Protein AF-A0A1B6K215-F1 (afdb_monomer_lite)

Organism: NCBI:txid320908

Radius of gyration: 29.06 Å; chains: 1; bounding box: 47×59×69 Å

Secondary structure (DSSP, 8-state):
-TTT-HHHHHHHHHHHHHHHHH-HHHHHHHHHHHHHHH--TT----S--HHHHHHHHHHTTTTS--TT---------------------------------PPP--------S------------------TT-GGGT-TT-----TTTSHHHHHHHHTTPPPPP-S---SSHHHHHHHHTT-

Structure (mmCIF, N/CA/C/O backbone):
data_AF-A0A1B6K215-F1
#
_entry.id   AF-A0A1B6K215-F1
#
loop_
_atom_site.group_PDB
_atom_site.id
_atom_site.type_symbol
_atom_site.label_atom_id
_atom_site.label_alt_id
_atom_site.label_comp_id
_atom_site.label_asym_id
_atom_site.label_entity_id
_atom_site.label_seq_id
_atom_site.pdbx_PDB_ins_code
_atom_site.Cartn_x
_atom_site.Cartn_y
_atom_site.Cartn_z
_atom_site.occupancy
_atom_site.B_iso_or_equiv
_atom_site.auth_seq_id
_atom_site.auth_comp_id
_atom_site.auth_asym_id
_atom_site.auth_atom_id
_atom_site.pdbx_PDB_model_num
ATOM 1 N N . MET A 1 1 ? -7.971 10.525 -7.610 1.00 85.38 1 MET A N 1
ATOM 2 C CA . MET A 1 1 ? -9.306 11.147 -7.449 1.00 85.38 1 MET A CA 1
ATOM 3 C C . MET A 1 1 ? -9.360 12.073 -6.248 1.00 85.38 1 MET A C 1
ATOM 5 O O . MET A 1 1 ? -9.324 13.271 -6.474 1.00 85.38 1 MET A O 1
ATOM 9 N N . TYR A 1 2 ? -9.354 11.548 -5.014 1.00 89.81 2 TYR A N 1
ATOM 10 C CA . TYR A 1 2 ? -9.436 12.382 -3.809 1.00 89.81 2 TYR A CA 1
ATOM 11 C C . TYR A 1 2 ? -8.376 13.487 -3.786 1.00 89.81 2 TYR A C 1
ATOM 13 O O . TYR A 1 2 ? -8.736 14.610 -3.523 1.00 89.81 2 TYR A O 1
ATOM 21 N N . ILE A 1 3 ? -7.110 13.227 -4.129 1.00 87.56 3 ILE A N 1
ATOM 22 C CA . ILE A 1 3 ? -6.032 14.239 -4.068 1.00 87.56 3 ILE A CA 1
ATOM 23 C C . ILE A 1 3 ? -6.108 15.280 -5.204 1.00 87.56 3 ILE A C 1
ATOM 25 O O . ILE A 1 3 ? -5.864 16.458 -4.963 1.00 87.56 3 ILE A O 1
ATOM 29 N N . GLN A 1 4 ? -6.467 14.854 -6.418 1.00 86.31 4 GLN A N 1
ATOM 30 C CA . GLN A 1 4 ? -6.349 15.668 -7.638 1.00 86.31 4 GLN A CA 1
ATOM 31 C C . GLN A 1 4 ? -7.597 16.512 -7.948 1.00 86.31 4 GLN A C 1
ATOM 33 O O . GLN A 1 4 ? -7.477 17.573 -8.549 1.00 86.31 4 GLN A O 1
ATOM 38 N N . MET A 1 5 ? -8.793 16.041 -7.575 1.00 88.88 5 MET A N 1
ATOM 39 C CA . MET A 1 5 ? -10.074 16.650 -7.964 1.00 88.88 5 MET A CA 1
ATOM 40 C C . MET A 1 5 ? -10.816 17.154 -6.724 1.00 88.88 5 MET A C 1
ATOM 42 O O . MET A 1 5 ? -11.237 16.345 -5.899 1.00 88.88 5 MET A O 1
ATOM 46 N N . HIS A 1 6 ? -10.964 18.476 -6.584 1.00 87.69 6 HIS A N 1
ATOM 47 C CA . HIS A 1 6 ? -11.513 19.094 -5.372 1.00 87.69 6 HIS A CA 1
ATOM 48 C C . HIS A 1 6 ? -13.004 18.792 -5.165 1.00 87.69 6 HIS A C 1
ATOM 50 O O . HIS A 1 6 ? -13.365 18.300 -4.100 1.00 87.69 6 HIS A O 1
ATOM 56 N N . ASP A 1 7 ? -13.834 18.971 -6.194 1.00 90.75 7 ASP A N 1
ATOM 57 C CA . ASP A 1 7 ? -15.291 18.765 -6.110 1.00 90.75 7 ASP A CA 1
ATOM 58 C C . ASP A 1 7 ? -15.634 17.326 -5.704 1.00 90.75 7 ASP A C 1
ATOM 60 O O . ASP A 1 7 ? -16.486 17.055 -4.861 1.00 90.75 7 ASP A O 1
ATOM 64 N N . VAL A 1 8 ? -14.886 16.372 -6.259 1.00 92.19 8 VAL A N 1
ATOM 65 C CA . VAL A 1 8 ? -15.037 14.953 -5.938 1.00 92.19 8 VAL A CA 1
ATOM 66 C C . VAL A 1 8 ? -14.519 14.638 -4.532 1.00 92.19 8 VAL A C 1
ATOM 68 O O . VAL A 1 8 ? -15.044 13.755 -3.851 1.00 92.19 8 VAL A O 1
ATOM 71 N N . ALA A 1 9 ? -13.492 15.354 -4.069 1.00 91.88 9 ALA A N 1
ATOM 72 C CA . ALA A 1 9 ? -12.969 15.182 -2.725 1.00 91.88 9 ALA A CA 1
ATOM 73 C C . ALA A 1 9 ? -14.000 15.569 -1.662 1.00 91.88 9 ALA A C 1
ATOM 75 O O . ALA A 1 9 ? -14.106 14.844 -0.677 1.00 91.88 9 ALA A O 1
ATOM 76 N N . GLU A 1 10 ? -14.778 16.637 -1.862 1.00 93.56 10 GLU A N 1
ATOM 77 C CA . GLU A 1 10 ? -15.813 17.057 -0.905 1.00 93.56 10 GLU A CA 1
ATOM 78 C C . GLU A 1 10 ? -16.889 15.985 -0.705 1.00 93.56 10 GLU A C 1
ATOM 80 O O . GLU A 1 10 ? -17.288 15.713 0.426 1.00 93.56 10 GLU A O 1
ATOM 85 N N . VAL A 1 11 ? -17.288 15.302 -1.780 1.00 96.12 11 VAL A N 1
ATOM 86 C CA . VAL A 1 11 ? -18.297 14.232 -1.722 1.00 96.12 11 VAL A CA 1
ATOM 87 C C . VAL A 1 11 ? -17.752 12.964 -1.052 1.00 96.12 11 VAL A C 1
ATOM 89 O O . VAL A 1 11 ? -18.467 12.273 -0.329 1.00 96.12 11 VAL A O 1
ATOM 92 N N . ILE A 1 12 ? -16.473 12.645 -1.262 1.00 95.19 12 ILE A N 1
ATOM 93 C CA . ILE A 1 12 ? -15.844 11.415 -0.748 1.00 95.19 12 ILE A CA 1
ATOM 94 C C . ILE A 1 12 ? -15.320 11.584 0.684 1.00 95.19 12 ILE A C 1
ATOM 96 O O . ILE A 1 12 ? -15.234 10.607 1.435 1.00 95.19 12 ILE A O 1
ATOM 100 N N . HIS A 1 13 ? -14.969 12.809 1.082 1.00 95.38 13 HIS A N 1
ATOM 101 C CA . HIS A 1 13 ? -14.365 13.111 2.378 1.00 95.38 13 HIS A CA 1
ATOM 102 C C . HIS A 1 13 ? -15.154 12.542 3.575 1.00 95.38 13 HIS A C 1
ATOM 104 O O . HIS A 1 13 ? -14.526 11.880 4.409 1.00 95.38 13 HIS A O 1
ATOM 110 N N . PRO A 1 14 ? -16.496 12.685 3.663 1.00 95.19 14 PRO A N 1
ATOM 111 C CA . PRO A 1 14 ? -17.272 12.146 4.781 1.00 95.19 14 PRO A CA 1
ATOM 112 C C . PRO A 1 14 ? -17.156 10.624 4.917 1.00 95.19 14 PRO A C 1
ATOM 114 O O . PRO A 1 14 ? -17.026 10.111 6.029 1.00 95.19 14 PRO A O 1
ATOM 117 N N . TYR A 1 15 ? -17.146 9.900 3.793 1.00 96.12 15 TYR A N 1
ATOM 118 C CA . TYR A 1 15 ? -16.996 8.445 3.784 1.00 96.12 15 TYR A CA 1
ATOM 119 C C . TYR A 1 15 ? -15.615 8.016 4.286 1.00 96.12 15 TYR A C 1
ATOM 121 O O . TYR A 1 15 ? -15.515 7.134 5.141 1.00 96.12 15 TYR A O 1
ATOM 129 N N . LEU A 1 16 ? -14.548 8.664 3.805 1.00 95.38 16 LEU A N 1
ATOM 130 C CA . LEU A 1 16 ? -13.184 8.362 4.252 1.00 95.38 16 LEU A CA 1
ATOM 131 C C . LEU A 1 16 ? -13.033 8.599 5.752 1.00 95.38 16 LEU A C 1
ATOM 133 O O . LEU A 1 16 ? -12.540 7.730 6.462 1.00 95.38 16 LEU A O 1
ATOM 137 N N . VAL A 1 17 ? -13.522 9.737 6.244 1.00 95.25 17 VAL A N 1
ATOM 138 C CA . VAL A 1 17 ? -13.495 10.075 7.670 1.00 95.25 17 VAL A CA 1
ATOM 139 C C . VAL A 1 17 ? -14.264 9.044 8.503 1.00 95.25 17 VAL A C 1
ATOM 141 O O . VAL A 1 17 ? -13.754 8.579 9.523 1.00 95.25 17 VAL A O 1
ATOM 144 N N . HIS A 1 18 ? -15.461 8.642 8.071 1.00 95.38 18 HIS A N 1
ATOM 145 C CA . HIS A 1 18 ? -16.258 7.626 8.760 1.00 95.38 18 HIS A CA 1
ATOM 146 C C . HIS A 1 18 ? -15.542 6.268 8.832 1.00 95.38 18 HIS A C 1
ATOM 148 O O . HIS A 1 18 ? -15.480 5.652 9.895 1.00 95.38 18 HIS A O 1
ATOM 154 N N . ARG A 1 19 ? -14.933 5.817 7.732 1.00 95.88 19 ARG A N 1
ATOM 155 C CA . ARG A 1 19 ? -14.201 4.541 7.685 1.00 95.88 19 ARG A CA 1
ATOM 156 C C . ARG A 1 19 ? -12.904 4.575 8.489 1.00 95.88 19 ARG A C 1
ATOM 158 O O . ARG A 1 19 ? -12.588 3.589 9.152 1.00 95.88 19 ARG A O 1
ATOM 165 N N . CYS A 1 20 ? -12.198 5.705 8.488 1.00 95.44 20 CYS A N 1
ATOM 166 C CA . CYS A 1 20 ? -11.017 5.913 9.325 1.00 95.44 20 CYS A CA 1
ATOM 167 C C . CYS A 1 20 ? -11.354 5.821 10.825 1.00 95.44 20 CYS A C 1
ATOM 169 O O . CYS A 1 20 ? -10.589 5.246 11.597 1.00 95.44 20 CYS A O 1
ATOM 171 N N . ARG A 1 21 ? -12.530 6.313 11.238 1.00 93.81 21 ARG A N 1
ATOM 172 C CA . ARG A 1 21 ? -13.022 6.180 12.622 1.00 93.81 21 ARG A CA 1
ATOM 173 C C . ARG A 1 21 ? -13.296 4.736 13.030 1.00 93.81 21 ARG A C 1
ATOM 175 O O . ARG A 1 21 ? -13.018 4.364 14.163 1.00 93.81 21 ARG A O 1
ATOM 182 N N . GLN A 1 22 ? -13.854 3.943 12.120 1.00 94.00 22 GLN A N 1
ATOM 183 C CA . GLN A 1 22 ? -14.285 2.574 12.408 1.00 94.00 22 GLN A CA 1
ATOM 184 C C . GLN A 1 22 ? -13.152 1.548 12.380 1.00 94.00 22 GLN A C 1
ATOM 186 O O . GLN A 1 22 ? -13.241 0.528 13.058 1.00 94.00 22 GLN A O 1
ATOM 191 N N . SER A 1 23 ? -12.112 1.772 11.574 1.00 94.81 23 SER A N 1
ATOM 192 C CA . SER A 1 23 ? -11.065 0.778 11.347 1.00 94.81 23 SER A CA 1
ATOM 193 C C . SER A 1 23 ? -9.669 1.410 11.373 1.00 94.81 23 SER A C 1
ATOM 195 O O . SER A 1 23 ? -9.353 2.236 10.508 1.00 94.81 23 SER A O 1
ATOM 197 N N . PRO A 1 24 ? -8.795 0.997 12.313 1.00 92.56 24 PRO A N 1
ATOM 198 C CA . PRO A 1 24 ? -7.413 1.468 12.348 1.00 92.56 24 PRO A CA 1
ATOM 199 C C . PRO A 1 24 ? -6.619 0.995 11.123 1.00 92.56 24 PRO A C 1
ATOM 201 O O . PRO A 1 24 ? -5.814 1.754 10.590 1.00 92.56 24 PRO A O 1
ATOM 204 N N . ASP A 1 25 ? -6.901 -0.205 10.610 1.00 95.19 25 ASP A N 1
ATOM 205 C CA . ASP A 1 25 ? -6.284 -0.716 9.382 1.00 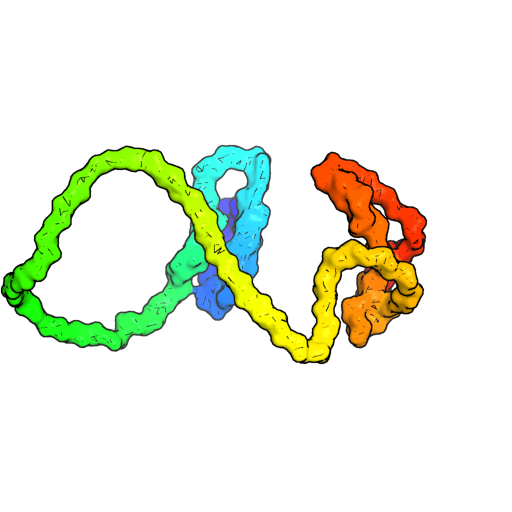95.19 25 ASP A CA 1
ATOM 206 C C . ASP A 1 25 ? -6.633 0.141 8.166 1.00 95.19 25 ASP A C 1
ATOM 208 O O . ASP A 1 25 ? -5.780 0.418 7.320 1.00 95.19 25 ASP A O 1
ATOM 212 N N . PHE A 1 26 ? -7.891 0.586 8.072 1.00 96.94 26 PHE A N 1
ATOM 213 C CA . PHE A 1 26 ? -8.310 1.499 7.014 1.00 96.94 26 PHE A CA 1
ATOM 214 C C . PHE A 1 26 ? -7.615 2.855 7.148 1.00 96.94 26 PHE A C 1
ATOM 216 O O . PHE A 1 26 ? -7.092 3.360 6.156 1.00 96.94 26 PHE A O 1
ATOM 223 N N . SER A 1 27 ? -7.561 3.416 8.360 1.00 95.44 27 SER A N 1
ATOM 224 C CA . SER A 1 27 ? -6.840 4.661 8.652 1.00 95.44 27 SER A CA 1
ATOM 225 C C . SER A 1 27 ? -5.375 4.594 8.231 1.00 95.44 27 SER A C 1
ATOM 227 O O . SER A 1 27 ? -4.888 5.497 7.546 1.00 95.44 27 SER A O 1
ATOM 229 N N . LEU A 1 28 ? -4.686 3.500 8.565 1.00 95.06 28 LEU A N 1
ATOM 230 C CA . LEU A 1 28 ? -3.281 3.313 8.220 1.00 95.06 28 LEU A CA 1
ATOM 231 C C . LEU A 1 28 ? -3.087 3.260 6.700 1.00 95.06 28 LEU A C 1
ATOM 233 O O . LEU A 1 28 ? -2.327 4.059 6.150 1.00 95.06 28 LEU A O 1
ATOM 237 N N . LYS A 1 29 ? -3.852 2.408 6.006 1.00 96.31 29 LYS A N 1
ATOM 238 C CA . LYS A 1 29 ? -3.827 2.312 4.535 1.00 96.31 29 LYS A CA 1
ATOM 239 C C . LYS A 1 29 ? -4.150 3.653 3.875 1.00 96.31 29 LYS A C 1
ATOM 241 O O . LYS A 1 29 ? -3.482 4.044 2.922 1.00 96.31 29 LYS A O 1
ATOM 246 N N . CYS A 1 30 ? -5.141 4.378 4.394 1.00 95.31 30 CYS A N 1
ATOM 247 C CA . CYS A 1 30 ? -5.523 5.692 3.890 1.00 95.31 30 CYS A CA 1
ATOM 248 C C . CYS A 1 30 ? -4.378 6.699 4.048 1.00 95.31 30 CYS A C 1
ATOM 250 O O . CYS A 1 30 ? -4.052 7.392 3.090 1.00 95.31 30 CYS A O 1
ATOM 252 N N . SER A 1 31 ? -3.709 6.738 5.205 1.00 94.56 31 SER A N 1
ATOM 253 C CA . SER A 1 31 ? -2.579 7.646 5.431 1.00 94.56 31 SER A CA 1
ATOM 254 C C . SER A 1 31 ? -1.386 7.363 4.510 1.00 94.56 31 SER A C 1
ATOM 256 O O . SER A 1 31 ? -0.833 8.309 3.953 1.00 94.56 31 SER A O 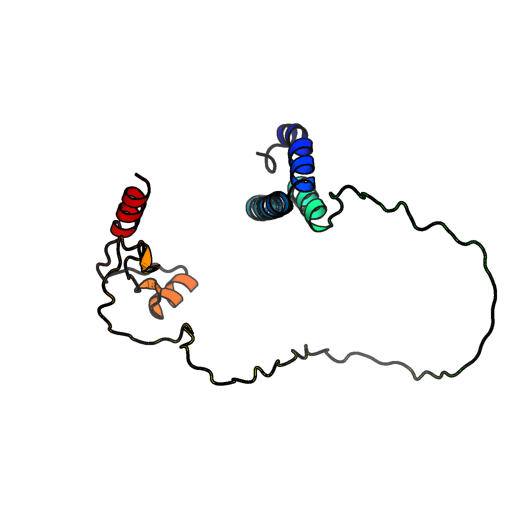1
ATOM 258 N N . TRP A 1 32 ? -1.044 6.092 4.268 1.00 94.88 32 TRP A N 1
ATOM 259 C CA . TRP A 1 32 ? 0.017 5.708 3.329 1.00 94.88 32 TRP A CA 1
ATOM 260 C C . TRP A 1 32 ? -0.319 6.058 1.884 1.00 94.88 32 TRP A C 1
ATOM 262 O O . TRP A 1 32 ? 0.526 6.591 1.171 1.00 94.88 32 TRP A O 1
ATOM 272 N N . LEU A 1 33 ? -1.559 5.814 1.454 1.00 93.69 33 LEU A N 1
ATOM 273 C CA . LEU A 1 33 ? -2.004 6.208 0.118 1.00 93.69 33 LEU A CA 1
ATOM 274 C C . LEU A 1 33 ? -1.996 7.732 -0.038 1.00 93.69 33 LEU A C 1
ATOM 276 O O . LEU A 1 33 ? -1.562 8.247 -1.063 1.00 93.69 33 LEU A O 1
ATOM 280 N N . LEU A 1 34 ? -2.439 8.473 0.977 1.00 92.50 34 LEU A N 1
ATOM 281 C CA . LEU A 1 34 ? -2.374 9.930 0.945 1.00 92.50 34 LEU A CA 1
ATOM 282 C C . LEU A 1 34 ? -0.929 10.413 0.816 1.00 92.50 34 LEU A C 1
ATOM 284 O O . LEU A 1 34 ? -0.689 11.308 0.019 1.00 92.50 34 LEU A O 1
ATOM 288 N N . ASP A 1 35 ? 0.017 9.818 1.540 1.00 90.31 35 ASP A N 1
ATOM 289 C CA . ASP A 1 35 ? 1.447 10.158 1.509 1.00 90.31 35 ASP A CA 1
ATOM 290 C C . ASP A 1 35 ? 2.101 9.853 0.149 1.00 90.31 35 ASP A C 1
ATOM 292 O O . ASP A 1 35 ? 2.662 10.741 -0.495 1.00 90.31 35 ASP A O 1
ATOM 296 N N . ALA A 1 36 ? 1.942 8.620 -0.342 1.00 90.69 36 ALA A N 1
ATOM 297 C CA . ALA A 1 36 ? 2.548 8.161 -1.590 1.00 90.69 36 ALA A CA 1
ATOM 298 C C . ALA A 1 36 ? 2.089 8.992 -2.796 1.00 90.69 36 ALA A C 1
ATOM 300 O O . ALA A 1 36 ? 2.896 9.381 -3.637 1.00 90.69 36 ALA A O 1
ATOM 301 N N . TYR A 1 37 ? 0.796 9.318 -2.855 1.00 87.12 37 TYR A N 1
ATOM 302 C CA . TYR A 1 37 ? 0.210 10.039 -3.984 1.00 87.12 37 TYR A CA 1
ATOM 303 C C . TYR A 1 37 ? 0.168 11.562 -3.799 1.00 87.12 37 TYR A C 1
ATOM 305 O O . TYR A 1 37 ? -0.222 12.265 -4.727 1.00 87.12 37 TYR A O 1
ATOM 313 N N . SER A 1 38 ? 0.555 12.102 -2.636 1.00 80.19 38 SER A N 1
ATOM 314 C CA . SER A 1 38 ? 0.731 13.557 -2.471 1.00 80.19 38 SER A CA 1
ATOM 315 C C . SER A 1 38 ? 2.125 14.048 -2.871 1.00 80.19 38 SER A C 1
ATOM 317 O O . SER A 1 38 ? 2.350 15.255 -2.899 1.00 80.19 38 SER A O 1
ATOM 319 N N . SER A 1 39 ? 3.019 13.129 -3.247 1.00 66.94 39 SER A N 1
ATOM 320 C CA . SER A 1 39 ? 4.407 13.399 -3.637 1.00 66.94 39 SER A CA 1
ATOM 321 C C . SER A 1 39 ? 4.601 13.692 -5.131 1.00 66.94 39 SER A C 1
ATOM 323 O O . SER A 1 39 ? 5.735 13.624 -5.598 1.00 66.94 39 SER A O 1
ATOM 325 N N . ASP A 1 40 ? 3.541 13.989 -5.899 1.00 57.09 40 ASP A N 1
ATOM 326 C CA . ASP A 1 40 ? 3.709 14.285 -7.326 1.00 57.09 40 ASP A CA 1
ATOM 327 C C . ASP A 1 40 ? 4.636 15.500 -7.516 1.00 57.09 40 ASP A C 1
ATOM 329 O O . ASP A 1 40 ? 4.320 16.643 -7.170 1.00 57.09 40 ASP A O 1
ATOM 333 N N . ALA A 1 41 ? 5.825 15.193 -8.030 1.00 53.16 41 ALA A N 1
ATOM 334 C CA . ALA A 1 41 ? 7.010 16.031 -8.122 1.00 53.16 41 ALA A CA 1
ATOM 335 C C . ALA A 1 41 ? 6.909 17.125 -9.202 1.00 53.16 41 ALA A C 1
ATOM 337 O O . ALA A 1 41 ? 7.889 17.823 -9.462 1.00 53.16 41 ALA A O 1
ATOM 338 N N . ALA A 1 42 ? 5.745 17.291 -9.837 1.00 54.75 42 ALA A N 1
ATOM 339 C CA . ALA A 1 42 ? 5.567 18.189 -10.975 1.00 54.75 42 ALA A CA 1
ATOM 340 C C . ALA A 1 42 ? 5.019 19.586 -10.631 1.00 54.75 42 ALA A C 1
ATOM 342 O O . ALA A 1 42 ? 5.059 20.463 -11.492 1.00 54.75 42 ALA A O 1
ATOM 343 N N . LEU A 1 43 ? 4.520 19.843 -9.412 1.00 50.72 43 LEU A N 1
ATOM 344 C CA . LEU A 1 43 ? 3.946 21.153 -9.072 1.00 50.72 43 LEU A CA 1
ATOM 345 C C . LEU A 1 43 ? 4.456 21.691 -7.726 1.00 50.72 43 LEU A C 1
ATOM 347 O O . LEU A 1 43 ? 4.228 21.074 -6.684 1.00 50.72 43 LEU A O 1
ATOM 351 N N . PRO A 1 44 ? 5.080 22.886 -7.697 1.00 47.06 44 PRO A N 1
ATOM 352 C CA . PRO A 1 44 ? 5.529 23.532 -6.470 1.00 47.06 44 PRO A CA 1
ATOM 353 C C . PRO A 1 44 ? 4.332 24.127 -5.716 1.00 47.06 44 PRO A C 1
ATOM 355 O O . PRO A 1 44 ? 4.171 25.342 -5.617 1.00 47.06 44 PRO A O 1
ATOM 358 N N . SER A 1 45 ? 3.452 23.289 -5.170 1.00 53.12 45 SER A N 1
ATOM 359 C CA . SER A 1 45 ? 2.344 23.772 -4.351 1.00 53.12 45 SER A CA 1
ATOM 360 C C . SER A 1 45 ? 2.752 23.790 -2.881 1.00 53.12 45 SER A C 1
ATOM 362 O O . SER A 1 45 ? 2.577 22.829 -2.141 1.00 53.12 45 SER A O 1
ATOM 364 N N . LYS A 1 46 ? 3.253 24.944 -2.423 1.00 54.41 46 LYS A N 1
ATOM 365 C CA . LYS A 1 46 ? 3.458 25.264 -0.993 1.00 54.41 46 LYS A CA 1
ATOM 366 C C . LYS A 1 46 ? 2.157 25.241 -0.162 1.00 54.41 46 LYS A C 1
ATOM 368 O O . LYS A 1 46 ? 2.192 25.512 1.039 1.00 54.41 46 LYS A O 1
ATOM 373 N N . LYS A 1 47 ? 0.995 24.964 -0.768 1.00 61.94 47 LYS A N 1
ATOM 374 C CA . LYS A 1 47 ? -0.300 24.890 -0.083 1.00 61.94 47 LYS A CA 1
ATOM 375 C C . LYS A 1 47 ? -0.561 23.461 0.386 1.00 61.94 47 LYS A C 1
ATOM 377 O O . LYS A 1 47 ? -0.570 22.532 -0.412 1.00 61.94 47 LYS A O 1
ATOM 382 N N . LYS A 1 48 ? -0.850 23.309 1.684 1.00 67.19 48 LYS A N 1
ATOM 383 C CA . LYS A 1 48 ? -1.343 22.055 2.276 1.00 67.19 48 LYS A CA 1
ATOM 384 C C . LYS A 1 48 ? -2.580 21.588 1.501 1.00 67.19 48 LYS A C 1
ATOM 386 O O . LYS A 1 48 ? -3.644 22.199 1.644 1.00 67.19 48 LYS A O 1
ATOM 391 N N . SER A 1 49 ? -2.446 20.531 0.702 1.00 83.12 49 SER A N 1
ATOM 392 C CA . SER A 1 49 ? -3.586 19.921 0.017 1.00 83.12 49 SER A CA 1
ATOM 393 C C . SER A 1 49 ? -4.561 19.354 1.052 1.00 83.12 49 SER A C 1
ATOM 395 O O . SER A 1 49 ? -4.192 19.039 2.190 1.00 83.12 49 SER A O 1
ATOM 397 N N . HIS A 1 50 ? -5.832 19.215 0.686 1.00 87.12 50 HIS A N 1
ATOM 398 C CA . HIS A 1 50 ? -6.820 18.510 1.510 1.00 87.12 50 HIS A CA 1
ATOM 399 C C . HIS A 1 50 ? -6.425 17.045 1.762 1.00 87.12 50 HIS A C 1
ATOM 401 O O . HIS A 1 50 ? -6.788 16.493 2.799 1.00 87.12 50 HIS A O 1
ATOM 407 N N . GLY A 1 51 ? -5.603 16.450 0.888 1.00 89.75 51 GLY A N 1
ATOM 408 C CA . GLY A 1 51 ? -4.923 15.177 1.136 1.00 89.75 51 GLY A CA 1
ATOM 409 C C . GLY A 1 51 ? -3.995 15.226 2.352 1.00 89.75 51 GLY A C 1
ATOM 410 O O . GLY A 1 51 ? -4.147 14.431 3.280 1.00 89.75 51 GLY A O 1
ATOM 411 N N . THR A 1 52 ? -3.096 16.213 2.409 1.00 89.88 52 THR A N 1
ATOM 412 C CA . THR A 1 52 ? -2.191 16.413 3.554 1.00 89.88 52 THR A CA 1
ATOM 413 C C . THR A 1 52 ? -2.955 16.733 4.842 1.00 89.88 52 THR A C 1
ATOM 415 O O . THR A 1 52 ? -2.578 16.262 5.914 1.00 89.88 52 THR A O 1
ATOM 418 N N . LYS A 1 53 ? -4.047 17.509 4.761 1.00 90.44 53 LYS A N 1
ATOM 419 C CA . LYS A 1 53 ? -4.900 17.810 5.925 1.00 90.44 53 LYS A CA 1
ATOM 420 C C . LYS A 1 53 ? -5.530 16.545 6.506 1.00 90.44 53 LYS A C 1
ATOM 422 O O . LYS A 1 53 ? -5.431 16.334 7.709 1.00 90.44 53 LYS A O 1
ATOM 427 N N . LEU A 1 54 ? -6.118 15.693 5.661 1.00 92.75 54 LEU A N 1
ATOM 428 C CA . LEU A 1 54 ? -6.719 14.437 6.112 1.00 92.75 54 LEU A CA 1
ATOM 429 C C . LEU A 1 54 ? -5.666 13.483 6.691 1.00 92.75 54 LEU A C 1
ATOM 431 O O . LEU A 1 54 ? -5.897 12.903 7.745 1.00 92.75 54 LEU A O 1
ATOM 435 N N . ARG A 1 55 ? -4.488 13.371 6.066 1.00 93.00 55 ARG A N 1
ATOM 436 C CA . ARG A 1 55 ? -3.371 12.575 6.603 1.00 93.00 55 ARG A CA 1
ATOM 437 C C . ARG A 1 55 ? -2.985 13.029 8.010 1.00 93.00 55 ARG A C 1
ATOM 439 O O . ARG A 1 55 ? -2.858 12.200 8.900 1.00 93.00 55 ARG A O 1
ATOM 446 N N . ASN A 1 56 ? -2.822 14.3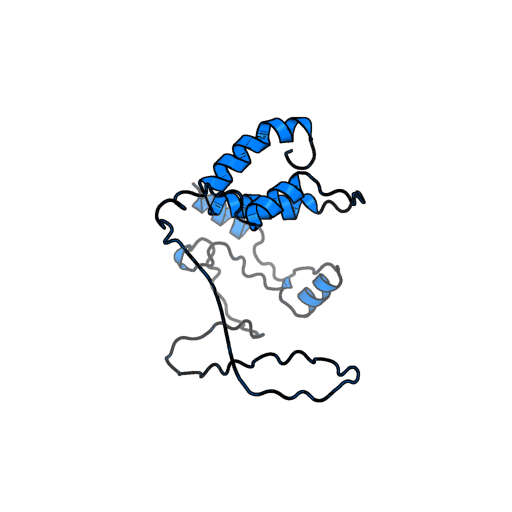35 8.217 1.00 92.25 56 ASN A N 1
ATOM 447 C CA . ASN A 1 56 ? -2.479 14.867 9.535 1.00 92.25 56 ASN A CA 1
ATOM 448 C C . ASN A 1 56 ? -3.581 14.597 10.562 1.00 92.25 56 ASN A C 1
ATOM 450 O O . ASN A 1 56 ? -3.254 14.254 11.687 1.00 92.25 56 ASN A O 1
ATOM 454 N N . LEU A 1 57 ? -4.850 14.689 10.158 1.00 92.88 57 LEU A N 1
ATOM 455 C CA . LEU A 1 57 ? -6.003 14.401 11.013 1.00 92.88 57 LEU A CA 1
ATOM 456 C C . LEU A 1 57 ? -6.083 12.917 11.419 1.00 92.88 57 LEU A C 1
ATOM 458 O O . LEU A 1 57 ? -6.461 12.596 12.540 1.00 92.88 57 LEU A O 1
ATOM 462 N N . ILE A 1 58 ? -5.702 12.006 10.515 1.00 93.50 58 ILE A N 1
ATOM 463 C CA . ILE A 1 58 ? -5.578 10.572 10.816 1.00 93.50 58 ILE A CA 1
ATOM 464 C C . ILE A 1 58 ? -4.442 10.335 11.821 1.00 93.50 58 ILE A C 1
ATOM 466 O O . ILE A 1 58 ? -4.614 9.589 12.778 1.00 93.50 58 ILE A O 1
ATOM 470 N N . LEU A 1 59 ? -3.285 10.970 11.615 1.00 91.81 59 LEU A N 1
ATOM 471 C CA . LEU A 1 59 ? -2.098 10.765 12.452 1.00 91.81 59 LEU A CA 1
ATOM 472 C C . LEU A 1 59 ? -2.174 11.461 13.817 1.00 91.81 59 LEU A C 1
ATOM 474 O O . LEU A 1 59 ? -1.521 11.008 14.752 1.00 91.81 59 LEU A O 1
ATOM 478 N N . SER A 1 60 ? -2.946 12.544 13.943 1.00 89.81 60 SER A N 1
ATOM 479 C CA . SER A 1 60 ? -3.198 13.212 15.225 1.00 89.81 60 SER A CA 1
ATOM 480 C C . SER A 1 60 ? -4.240 12.494 16.089 1.00 89.81 60 SER A C 1
ATOM 482 O O . SER A 1 60 ? -4.495 12.933 17.205 1.00 89.81 60 SER A O 1
ATOM 484 N N . ASP A 1 61 ? -4.840 11.410 15.584 1.00 80.38 61 ASP A N 1
ATOM 485 C CA . ASP A 1 61 ? -5.926 10.642 16.215 1.00 80.38 61 ASP A CA 1
ATOM 486 C C . ASP A 1 61 ? -7.172 11.479 16.585 1.00 80.38 61 ASP A C 1
ATOM 488 O O . ASP A 1 61 ? -8.072 11.015 17.281 1.00 80.38 61 ASP A O 1
ATOM 492 N N . GLU A 1 62 ? -7.294 12.699 16.048 1.00 80.19 62 GLU A N 1
ATOM 493 C CA . GLU A 1 62 ? -8.455 13.587 16.244 1.00 80.19 62 GLU A CA 1
ATOM 494 C C . GLU A 1 62 ? -9.725 13.066 15.557 1.00 80.19 62 GLU A C 1
ATOM 496 O O . GLU A 1 62 ? -10.830 13.574 15.766 1.00 80.19 62 GLU A O 1
ATOM 501 N N . LEU A 1 63 ? -9.585 12.043 14.713 1.00 77.00 63 LEU A N 1
ATOM 502 C CA . LEU A 1 63 ? -10.724 11.389 14.100 1.00 77.00 63 LEU A CA 1
ATOM 503 C C . LEU A 1 63 ? -11.508 10.553 15.097 1.00 77.00 63 LEU A C 1
ATOM 505 O O . LEU A 1 63 ? -12.722 10.497 14.941 1.00 77.00 63 LEU A O 1
ATOM 509 N N . ARG A 1 64 ? -10.905 9.923 16.107 1.00 74.31 64 ARG A N 1
ATOM 510 C CA . ARG A 1 64 ? -11.683 9.046 16.988 1.00 74.31 64 ARG A CA 1
ATOM 511 C C . ARG A 1 64 ? -12.783 9.828 17.714 1.00 74.31 64 ARG A C 1
ATOM 513 O O . ARG A 1 64 ? -12.504 10.884 18.286 1.00 74.31 64 ARG A O 1
ATOM 520 N N . PRO A 1 65 ? -14.042 9.344 17.700 1.00 63.09 65 PRO A N 1
ATOM 521 C CA . PRO A 1 65 ? -15.049 9.882 18.594 1.00 63.09 65 PRO A CA 1
ATOM 522 C C . PRO A 1 65 ? -14.493 9.769 20.012 1.00 63.09 65 PRO A C 1
ATOM 524 O O . PRO A 1 65 ? -14.010 8.715 20.423 1.00 63.09 65 PRO A O 1
ATOM 527 N N . ARG A 1 66 ? -14.492 10.880 20.745 1.00 56.50 66 ARG A N 1
ATOM 528 C CA . ARG A 1 66 ? -14.112 10.921 22.156 1.00 56.50 66 ARG A CA 1
ATOM 529 C C . ARG A 1 66 ? -15.227 10.254 22.961 1.00 56.50 66 ARG A C 1
ATOM 531 O O . ARG A 1 66 ? -16.004 10.918 23.639 1.00 56.50 66 ARG A O 1
ATOM 538 N N . GLU A 1 67 ? -15.378 8.947 22.812 1.00 56.94 67 GLU A N 1
ATOM 539 C CA . GLU A 1 67 ? -16.310 8.155 23.597 1.00 56.94 67 GLU A CA 1
ATOM 540 C C . GLU A 1 67 ? -15.704 8.040 25.001 1.00 56.94 67 GLU A C 1
ATOM 542 O O . GLU A 1 67 ? -14.644 7.446 25.169 1.00 56.94 67 GLU A O 1
ATOM 547 N N . SER A 1 68 ? -16.373 8.632 25.999 1.00 49.84 68 SER A N 1
ATOM 548 C CA . SER A 1 68 ? -16.155 8.454 27.450 1.00 49.84 68 SER A CA 1
ATOM 549 C C . SER A 1 68 ? -15.128 9.318 28.211 1.00 49.84 68 SER A C 1
ATOM 551 O O . SER A 1 68 ? -14.546 8.877 29.194 1.00 49.84 68 SER A O 1
ATOM 553 N N . GLU A 1 69 ? -15.055 10.625 27.949 1.00 48.06 69 GLU A N 1
ATOM 554 C CA . GLU A 1 69 ? -14.674 11.586 29.012 1.00 48.06 69 GLU A CA 1
ATOM 555 C C . GLU A 1 69 ? -15.924 11.986 29.806 1.00 48.06 69 GLU A C 1
ATOM 557 O O . GLU A 1 69 ? -16.408 13.115 29.775 1.00 48.06 69 GLU A O 1
ATOM 562 N N . GLY A 1 70 ? -16.498 10.977 30.462 1.00 46.62 70 GLY A N 1
ATOM 563 C CA . GLY A 1 70 ? -17.806 11.033 31.098 1.00 46.62 70 GLY A CA 1
ATOM 564 C C . GLY A 1 70 ? -17.897 10.226 32.387 1.00 46.62 70 GLY A C 1
ATOM 565 O O . GLY A 1 70 ? -18.971 9.731 32.675 1.00 46.62 70 GLY A O 1
ATOM 566 N N . THR A 1 71 ? -16.819 10.071 33.169 1.00 44.41 71 THR A N 1
ATOM 567 C CA . THR A 1 71 ? -16.884 9.834 34.633 1.00 44.41 71 THR A CA 1
ATOM 568 C C . THR A 1 71 ? -15.547 10.184 35.310 1.00 44.41 71 THR A C 1
ATOM 570 O O . THR A 1 71 ? -14.817 9.315 35.768 1.00 44.41 71 THR A O 1
ATOM 573 N N . ARG A 1 72 ? -15.219 11.474 35.440 1.00 41.66 72 ARG A N 1
ATOM 574 C CA . ARG A 1 72 ? -14.458 11.975 36.603 1.00 41.66 72 ARG A CA 1
ATOM 575 C C . ARG A 1 72 ? -15.086 13.287 37.056 1.00 41.66 72 ARG A C 1
ATOM 577 O O . ARG A 1 72 ? -14.718 14.376 36.626 1.00 41.66 72 ARG A O 1
ATOM 584 N N . LYS A 1 73 ? -16.111 13.162 37.902 1.00 40.28 73 LYS A N 1
ATOM 585 C CA . LYS A 1 73 ? -16.692 14.288 38.636 1.00 40.28 73 LYS A CA 1
ATOM 586 C C . LYS A 1 73 ? -15.629 14.862 39.579 1.00 40.28 73 LYS A C 1
ATOM 588 O O . LYS A 1 73 ? -15.286 14.253 40.580 1.00 40.28 73 LYS A O 1
ATOM 593 N N . LYS A 1 74 ? -15.103 16.024 39.199 1.00 37.19 74 LYS A N 1
ATOM 594 C CA . LYS A 1 74 ? -14.998 17.256 39.997 1.00 37.19 74 LYS A CA 1
ATOM 595 C C . LYS A 1 74 ? -15.187 17.086 41.519 1.00 37.19 74 LYS A C 1
ATOM 597 O O . LYS A 1 74 ? -16.320 17.101 41.992 1.00 37.19 74 LYS A O 1
ATOM 602 N N . SER A 1 75 ? -14.080 17.105 42.259 1.00 33.53 75 SER A N 1
ATOM 603 C CA . SER A 1 75 ? -14.040 17.691 43.604 1.00 33.53 75 SER A CA 1
ATOM 604 C C . SER A 1 75 ? -13.459 19.105 43.488 1.00 33.53 75 SER A C 1
ATOM 606 O O . SER A 1 75 ? -12.304 19.294 43.115 1.00 33.53 75 SER A O 1
ATOM 608 N N . LYS A 1 76 ? -14.338 20.085 43.716 1.00 37.78 76 LYS A N 1
ATOM 609 C CA . LYS A 1 76 ? -14.094 21.453 44.223 1.00 37.78 76 LYS A CA 1
ATOM 610 C C . LYS A 1 76 ? -13.165 21.406 45.463 1.00 37.78 76 LYS A C 1
ATOM 612 O O . LYS A 1 76 ? -13.173 20.376 46.122 1.00 37.78 76 LYS A O 1
ATOM 617 N N . GLU A 1 77 ? -12.368 22.382 45.903 1.00 32.34 77 GLU A N 1
ATOM 618 C CA . GLU A 1 77 ? -12.168 23.837 45.738 1.00 32.34 77 GLU A CA 1
ATOM 619 C C . GLU A 1 77 ? -10.730 24.145 46.287 1.00 32.34 77 GLU A C 1
ATOM 621 O O . GLU A 1 77 ? -10.227 23.370 47.097 1.00 32.34 77 GLU A O 1
ATOM 626 N N . GLY A 1 78 ? -10.035 25.207 45.828 1.00 29.64 78 GLY A N 1
ATOM 627 C CA . GLY A 1 78 ? -8.670 25.613 46.290 1.00 29.64 78 GLY A CA 1
ATOM 628 C C . GLY A 1 78 ? -8.663 26.421 47.609 1.00 29.64 78 GLY A C 1
ATOM 629 O O . GLY A 1 78 ? -9.641 26.306 48.342 1.00 29.64 78 GLY A O 1
ATOM 630 N N . PRO A 1 79 ? -7.706 27.346 47.900 1.00 51.56 79 PRO A N 1
ATOM 631 C CA . PRO A 1 79 ? -6.305 27.551 47.465 1.00 51.56 79 PRO A CA 1
ATOM 632 C C . PRO A 1 79 ? -5.304 27.759 48.664 1.00 51.56 79 PRO A C 1
ATOM 634 O O . PRO A 1 79 ? -5.688 27.565 49.809 1.00 51.56 79 PRO A O 1
ATOM 637 N N . VAL A 1 80 ? -4.065 28.222 48.362 1.00 30.06 80 VAL A N 1
ATOM 638 C CA . VAL A 1 80 ? -2.971 28.819 49.206 1.00 30.06 80 VAL A CA 1
ATOM 639 C C . VAL A 1 80 ? -2.233 27.932 50.236 1.00 30.06 80 VAL A C 1
ATOM 641 O O . VAL A 1 80 ? -2.851 27.109 50.886 1.00 30.06 80 VAL A O 1
ATOM 644 N N . SER A 1 81 ? -0.935 28.058 50.565 1.00 33.22 81 SER A N 1
ATOM 645 C CA . SER A 1 81 ? 0.323 28.622 50.018 1.00 33.22 81 SER A CA 1
ATOM 646 C C . SER A 1 81 ? 1.448 28.277 51.039 1.00 33.22 81 SER A C 1
ATOM 648 O O . SER A 1 81 ? 1.139 28.085 52.211 1.00 33.22 81 SER A O 1
ATOM 650 N N . VAL A 1 82 ? 2.728 28.362 50.620 1.00 34.38 82 VAL A N 1
ATOM 651 C CA . VAL A 1 82 ? 3.968 28.551 51.442 1.00 34.38 82 VAL A CA 1
ATOM 652 C C . VAL A 1 82 ? 4.566 27.285 52.114 1.00 34.38 82 VAL A C 1
ATOM 654 O O . VAL A 1 82 ? 3.848 26.567 52.790 1.00 34.38 82 VAL A O 1
ATOM 657 N N . ALA A 1 83 ? 5.871 26.954 52.085 1.00 35.38 83 ALA A N 1
ATOM 658 C CA . ALA A 1 83 ? 7.065 27.363 51.318 1.00 35.38 83 ALA A CA 1
ATOM 659 C C . ALA A 1 83 ? 8.296 26.504 51.740 1.00 35.38 83 ALA A C 1
ATOM 661 O O . ALA A 1 83 ? 8.220 25.773 52.725 1.00 35.38 83 ALA A O 1
ATOM 662 N N . THR A 1 84 ? 9.435 26.745 51.053 1.00 34.38 84 THR A N 1
ATOM 663 C CA . THR A 1 84 ? 10.831 26.726 51.582 1.00 34.38 84 THR A CA 1
ATOM 664 C C . THR A 1 84 ? 11.510 25.345 51.621 1.00 34.38 84 THR A C 1
ATOM 666 O O . THR A 1 84 ? 10.964 24.419 52.198 1.00 34.38 84 THR A O 1
ATOM 669 N N . SER A 1 85 ? 12.725 25.068 51.128 1.00 32.72 85 SER A N 1
ATOM 670 C CA . SER A 1 85 ? 13.803 25.723 50.351 1.00 32.72 85 SER A CA 1
ATOM 671 C C . SER A 1 85 ? 14.786 24.577 49.987 1.00 32.72 85 SER A C 1
ATOM 673 O O . SER A 1 85 ? 14.800 23.563 50.676 1.00 32.72 85 SER A O 1
ATOM 675 N N . LEU A 1 86 ? 15.597 24.600 48.925 1.00 33.25 86 LEU A N 1
ATOM 676 C CA . LEU A 1 86 ? 16.874 25.323 48.851 1.00 33.25 86 LEU A CA 1
ATOM 677 C C . LEU A 1 86 ? 17.417 25.310 47.401 1.00 33.25 86 LEU A C 1
ATOM 679 O O . LEU A 1 86 ? 17.662 24.260 46.814 1.00 33.25 86 LEU A O 1
ATOM 683 N N . THR A 1 87 ? 17.627 26.506 46.859 1.00 39.62 87 THR A N 1
ATOM 684 C CA . THR A 1 87 ? 18.469 26.897 45.702 1.00 39.62 87 THR A CA 1
ATOM 685 C C . THR A 1 87 ? 19.896 27.248 46.205 1.00 39.62 87 THR A C 1
ATOM 687 O O . THR A 1 87 ? 20.010 27.497 47.407 1.00 39.62 87 THR A O 1
ATOM 690 N N . PRO A 1 88 ? 20.984 27.310 45.388 1.00 46.12 88 PRO A N 1
ATOM 691 C CA . PRO A 1 88 ? 21.161 28.376 44.386 1.00 46.12 88 PRO A CA 1
ATOM 692 C C . PRO A 1 88 ? 21.865 28.014 43.065 1.00 46.12 88 PRO A C 1
ATOM 694 O O . PRO A 1 88 ? 22.628 27.063 42.934 1.00 46.12 88 PRO A O 1
ATOM 697 N N . GLN A 1 89 ? 21.562 28.860 42.080 1.00 42.72 89 GLN A N 1
ATOM 698 C CA . GLN A 1 89 ? 22.130 28.932 40.741 1.00 42.72 89 GLN A CA 1
ATOM 699 C C . GLN A 1 89 ? 23.618 29.298 40.720 1.00 42.72 89 GLN A C 1
ATOM 701 O O . GLN A 1 89 ? 24.067 30.084 41.549 1.00 42.72 89 GLN A O 1
ATOM 706 N N . LEU A 1 90 ? 24.306 28.884 39.651 1.00 37.69 90 LEU A N 1
ATOM 707 C CA . LEU A 1 90 ? 25.397 29.648 39.045 1.00 37.69 90 LEU A CA 1
ATOM 708 C C . LEU A 1 90 ? 25.241 29.681 37.514 1.00 37.69 90 LEU A C 1
ATOM 710 O O . LEU A 1 90 ? 24.602 28.836 36.892 1.00 37.69 90 LEU A O 1
ATOM 714 N N . THR A 1 91 ? 25.786 30.751 36.961 1.00 39.00 91 THR A N 1
ATOM 715 C CA . THR A 1 91 ? 25.496 31.465 35.715 1.00 39.00 91 THR A CA 1
ATOM 716 C C . THR A 1 91 ? 26.155 30.921 34.436 1.00 39.00 91 THR A C 1
ATOM 718 O O . THR A 1 91 ? 27.250 30.381 34.483 1.00 39.00 91 THR A O 1
ATOM 721 N N . CYS A 1 92 ? 25.489 31.180 33.300 1.00 39.72 92 CYS A N 1
ATOM 722 C CA . CYS A 1 92 ? 25.976 31.554 31.952 1.00 39.72 92 CYS A CA 1
ATOM 723 C C . CYS A 1 92 ? 27.334 31.028 31.415 1.00 39.72 92 CYS A C 1
ATOM 725 O O . CYS A 1 92 ? 28.373 31.375 31.960 1.00 39.72 92 CYS A O 1
ATOM 727 N N . THR A 1 93 ? 27.340 30.376 30.231 1.00 38.38 93 THR A N 1
ATOM 728 C CA . THR A 1 93 ? 28.018 30.809 28.964 1.00 38.38 93 THR A CA 1
ATOM 729 C C . THR A 1 93 ? 28.176 29.669 27.918 1.00 38.38 93 THR A C 1
ATOM 731 O O . THR A 1 93 ? 28.929 28.734 28.128 1.00 38.38 93 THR A O 1
ATOM 734 N N . SER A 1 94 ? 27.489 29.810 26.766 1.00 49.25 94 SER A N 1
ATOM 735 C CA . SER A 1 94 ? 27.895 29.426 25.381 1.00 49.25 94 SER A CA 1
ATOM 736 C C . SER A 1 94 ? 28.260 27.935 25.033 1.00 49.25 94 SER A C 1
ATOM 738 O O . SER A 1 94 ? 28.159 27.060 25.887 1.00 49.25 94 SER A O 1
ATOM 740 N N . PRO A 1 95 ? 28.439 27.542 23.740 1.00 52.66 95 PRO A N 1
ATOM 741 C CA . PRO A 1 95 ? 27.779 26.368 23.159 1.00 52.66 95 PRO A CA 1
ATOM 742 C C . PRO A 1 95 ? 28.716 25.165 22.965 1.00 52.66 95 PRO A C 1
ATOM 744 O O . PRO A 1 95 ? 29.711 25.244 22.248 1.00 52.66 95 PRO A O 1
ATOM 747 N N . VAL A 1 96 ? 28.351 23.998 23.500 1.00 45.84 96 VAL A N 1
ATOM 748 C CA . VAL A 1 96 ? 29.059 22.742 23.208 1.00 45.84 96 VAL A CA 1
ATOM 749 C C . VAL A 1 96 ? 28.116 21.777 22.501 1.00 45.84 96 VAL A C 1
ATOM 751 O O . VAL A 1 96 ? 27.047 21.424 23.001 1.00 45.84 96 VAL A O 1
ATOM 754 N N . LYS A 1 97 ? 28.524 21.398 21.286 1.00 53.81 97 LYS A N 1
ATOM 755 C CA . LYS A 1 97 ? 27.881 20.438 20.386 1.00 53.81 97 LYS A CA 1
ATOM 756 C C . LYS A 1 97 ? 27.402 19.210 21.168 1.00 53.81 97 LYS A C 1
ATOM 758 O O . LYS A 1 97 ? 28.213 18.392 21.595 1.00 53.81 97 LYS A O 1
ATOM 763 N N . LYS A 1 98 ? 26.082 19.057 21.318 1.00 56.22 98 LYS A N 1
ATOM 764 C CA . LYS A 1 98 ? 25.481 17.798 21.770 1.00 56.22 98 LYS A CA 1
ATOM 765 C C . LYS A 1 98 ? 25.708 16.749 20.681 1.00 56.22 98 LYS A C 1
ATOM 767 O O . LYS A 1 98 ? 24.964 16.679 19.708 1.00 56.22 98 LYS A O 1
ATOM 772 N N . THR A 1 99 ? 26.773 15.968 20.834 1.00 56.03 99 THR A N 1
ATOM 773 C CA . THR A 1 99 ? 26.945 14.718 20.098 1.00 56.03 99 THR A CA 1
ATOM 774 C C . THR A 1 99 ? 25.870 13.736 20.564 1.00 56.03 99 THR A C 1
ATOM 776 O O . THR A 1 99 ? 25.608 13.599 21.760 1.00 56.03 99 THR A O 1
ATOM 779 N N . HIS A 1 100 ? 25.180 13.113 19.612 1.00 60.34 100 HIS A N 1
ATOM 780 C CA . HIS A 1 100 ? 24.124 12.145 19.872 1.00 60.34 100 HIS A CA 1
ATOM 781 C C . HIS A 1 100 ? 24.748 10.872 20.455 1.00 60.34 100 HIS A C 1
ATOM 783 O O . HIS A 1 100 ? 25.213 10.002 19.717 1.00 60.34 100 HIS A O 1
ATOM 789 N N . GLN A 1 101 ? 24.740 10.733 21.780 1.00 58.94 101 GLN A N 1
ATOM 790 C CA . GLN A 1 101 ? 25.096 9.479 22.438 1.00 58.94 101 GLN A CA 1
ATOM 791 C C . GLN A 1 101 ? 24.007 8.442 22.110 1.00 58.94 101 GLN A C 1
ATOM 793 O O . GLN A 1 101 ? 22.943 8.420 22.726 1.00 58.94 101 GLN A O 1
ATOM 798 N N . ARG A 1 102 ? 24.232 7.602 21.089 1.00 58.94 102 ARG A N 1
ATOM 799 C CA . ARG A 1 102 ? 23.392 6.418 20.855 1.00 58.94 102 ARG A CA 1
ATOM 800 C C . ARG A 1 102 ? 23.655 5.437 21.993 1.00 58.94 102 ARG A C 1
ATOM 802 O O . ARG A 1 102 ? 24.792 5.008 22.173 1.00 58.94 102 ARG A O 1
ATOM 809 N N . SER A 1 103 ? 22.616 5.097 22.752 1.00 56.62 103 SER A N 1
ATOM 810 C CA . SER A 1 103 ? 22.657 3.957 23.668 1.00 56.62 103 SER A CA 1
ATOM 811 C C . SER A 1 103 ? 23.023 2.705 22.862 1.00 56.62 103 SER A C 1
ATOM 813 O O . SER A 1 103 ? 22.372 2.396 21.862 1.00 56.62 103 SER A O 1
ATOM 815 N N . ARG A 1 104 ? 24.114 2.038 23.254 1.00 54.56 104 ARG A N 1
ATOM 816 C CA . ARG A 1 104 ? 24.446 0.686 22.805 1.00 54.56 104 ARG A CA 1
ATOM 817 C C . ARG A 1 104 ? 23.623 -0.275 23.652 1.00 54.56 104 ARG A C 1
ATOM 819 O O . ARG A 1 104 ? 23.765 -0.285 24.868 1.00 54.56 104 ARG A O 1
ATOM 826 N N . SER A 1 105 ? 22.749 -1.039 23.016 1.00 63.84 105 SER A N 1
ATOM 827 C CA . SER A 1 105 ? 22.087 -2.175 23.651 1.00 63.84 105 SER A CA 1
ATOM 828 C C . SER A 1 105 ? 23.027 -3.376 23.538 1.00 63.84 105 SER A C 1
ATOM 830 O O . SER A 1 105 ? 23.282 -3.836 22.425 1.00 63.84 105 SER A O 1
ATOM 832 N N . ASP A 1 106 ? 23.552 -3.870 24.658 1.00 61.41 106 ASP A N 1
ATOM 833 C CA . ASP A 1 106 ? 24.267 -5.147 24.702 1.00 61.41 106 ASP A CA 1
ATOM 834 C C . ASP A 1 106 ? 23.245 -6.287 24.603 1.00 61.41 106 ASP A C 1
ATOM 836 O O . ASP A 1 106 ? 22.565 -6.636 25.570 1.00 61.41 106 ASP A O 1
ATOM 840 N N . ALA A 1 107 ? 23.094 -6.859 23.409 1.00 48.12 107 ALA A N 1
ATOM 841 C CA . ALA A 1 107 ? 22.353 -8.100 23.233 1.00 48.12 107 ALA A CA 1
ATOM 842 C C . ALA A 1 107 ? 23.246 -9.269 23.679 1.00 48.12 107 ALA A C 1
ATOM 844 O O . ALA A 1 107 ? 24.169 -9.670 22.972 1.00 48.12 107 ALA A O 1
ATOM 845 N N . SER A 1 108 ? 22.976 -9.807 24.870 1.00 49.69 108 SER A N 1
ATOM 846 C CA . SER A 1 108 ? 23.579 -11.055 25.342 1.00 49.69 108 SER A CA 1
ATOM 847 C C . SER A 1 108 ? 23.113 -12.220 24.464 1.00 49.69 108 SER A C 1
ATOM 849 O O . SER A 1 108 ? 21.934 -12.570 24.445 1.00 49.69 108 SER A O 1
ATOM 851 N N . PHE A 1 109 ? 24.048 -12.815 23.725 1.00 44.25 109 PHE A N 1
ATOM 852 C CA . PHE A 1 109 ? 23.858 -14.039 22.953 1.00 44.25 109 PHE A CA 1
ATOM 853 C C . PHE A 1 109 ? 23.819 -15.234 23.917 1.00 44.25 109 PHE A C 1
ATOM 855 O O . PHE A 1 109 ? 24.859 -15.747 24.325 1.00 44.25 109 PHE A O 1
ATOM 862 N N . LEU A 1 110 ? 22.616 -15.662 24.312 1.00 48.00 110 LEU A N 1
ATOM 863 C CA . LEU A 1 110 ? 22.409 -16.969 24.932 1.00 48.00 110 LEU A CA 1
ATOM 864 C C . LEU A 1 110 ? 22.150 -17.998 23.831 1.00 48.00 110 LEU A C 1
ATOM 866 O O . LEU A 1 110 ? 21.156 -17.966 23.109 1.00 48.00 110 LEU A O 1
ATOM 870 N N . GLN A 1 111 ? 23.120 -18.890 23.707 1.00 53.03 111 GLN A N 1
ATOM 871 C CA . GLN A 1 111 ? 23.201 -19.996 22.776 1.00 53.03 111 GLN A CA 1
ATOM 872 C C . GLN A 1 111 ? 22.130 -21.049 23.098 1.00 53.03 111 GLN A C 1
ATOM 874 O O . GLN A 1 111 ? 22.257 -21.816 24.047 1.00 53.03 111 GLN A O 1
ATOM 879 N N . GLY A 1 112 ? 21.082 -21.094 22.278 1.00 44.66 112 GLY A N 1
ATOM 880 C CA . GLY A 1 112 ? 20.116 -22.188 22.191 1.00 44.66 112 GLY A CA 1
ATOM 881 C C . GLY A 1 112 ? 19.857 -22.462 20.714 1.00 44.66 112 GLY A C 1
ATOM 882 O O . GLY A 1 112 ? 19.439 -21.569 19.984 1.00 44.66 112 GLY A O 1
ATOM 883 N N . GLY A 1 113 ? 20.222 -23.655 20.247 1.00 50.34 113 GLY A N 1
ATOM 884 C CA . GLY A 1 113 ? 20.337 -23.978 18.828 1.00 50.34 113 GLY A CA 1
ATOM 885 C C . GLY A 1 113 ? 19.062 -23.739 18.019 1.00 50.34 113 GLY A C 1
ATOM 886 O O . GLY A 1 113 ? 18.064 -24.419 18.223 1.00 50.34 113 GLY A O 1
ATOM 887 N N . GLN A 1 114 ? 19.150 -22.811 17.066 1.00 50.81 114 GLN A N 1
ATOM 888 C CA . GLN A 1 114 ? 18.504 -22.813 15.750 1.00 50.81 114 GLN A CA 1
ATOM 889 C C . GLN A 1 114 ? 19.112 -21.653 14.940 1.00 50.81 114 GLN A C 1
ATOM 891 O O . GLN A 1 114 ? 19.257 -20.539 15.436 1.00 50.81 114 GLN A O 1
ATOM 896 N N . LYS A 1 115 ? 19.600 -21.950 13.731 1.00 43.34 115 LYS A N 1
ATOM 897 C CA . LYS A 1 115 ? 20.449 -21.060 12.918 1.00 43.34 115 LYS A CA 1
ATOM 898 C C . LYS A 1 115 ? 19.747 -19.725 12.585 1.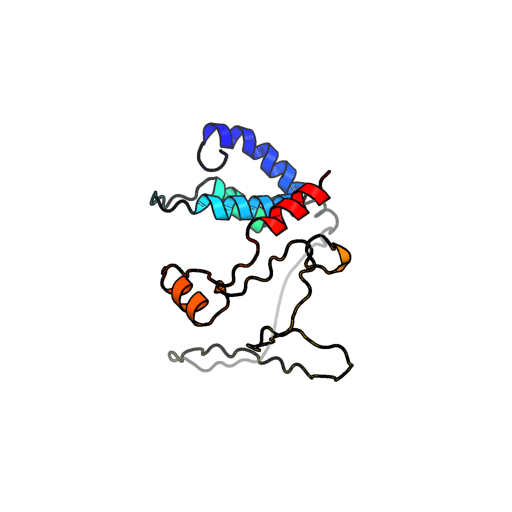00 43.34 115 LYS A C 1
ATOM 900 O O . LYS A 1 115 ? 18.669 -19.768 11.996 1.00 43.34 115 LYS A O 1
ATOM 905 N N . PRO A 1 116 ? 20.371 -18.560 12.845 1.00 39.38 116 PRO A N 1
ATOM 906 C CA . PRO A 1 116 ? 19.916 -17.268 12.334 1.00 39.38 116 PRO A CA 1
ATOM 907 C C . PRO A 1 116 ? 20.332 -17.098 10.867 1.00 39.38 116 PRO A C 1
ATOM 909 O O . PRO A 1 116 ? 21.504 -17.267 10.529 1.00 39.38 116 PRO A O 1
ATOM 912 N N . VAL A 1 117 ? 19.393 -16.733 9.992 1.00 45.44 117 VAL A N 1
ATOM 913 C CA . VAL A 1 117 ? 19.697 -16.280 8.627 1.00 45.44 117 VAL A CA 1
ATOM 914 C C . VAL A 1 117 ? 20.000 -14.784 8.689 1.00 45.44 117 VAL A C 1
ATOM 916 O O . VAL A 1 117 ? 19.105 -13.946 8.630 1.00 45.44 117 VAL A O 1
ATOM 919 N N . THR A 1 118 ? 21.274 -14.443 8.857 1.00 40.75 118 THR A N 1
ATOM 920 C CA . THR A 1 118 ? 21.808 -13.125 8.495 1.00 40.75 118 THR A CA 1
ATOM 921 C C . THR A 1 118 ? 22.035 -13.079 6.978 1.00 40.75 118 THR A C 1
ATOM 923 O O . THR A 1 118 ? 22.457 -14.091 6.411 1.00 40.75 118 THR A O 1
ATOM 926 N N . PRO A 1 119 ? 21.823 -11.936 6.294 1.00 44.47 119 PRO A N 1
ATOM 927 C CA . PRO A 1 119 ? 22.210 -11.764 4.898 1.00 44.47 119 PRO A CA 1
ATOM 928 C C . PRO A 1 119 ? 23.722 -11.518 4.844 1.00 44.47 119 PRO A C 1
ATOM 930 O O . PRO A 1 119 ? 24.201 -10.417 4.584 1.00 44.47 119 PRO A O 1
ATOM 933 N N . THR A 1 120 ? 24.490 -12.547 5.188 1.00 37.56 120 THR A N 1
ATOM 934 C CA . THR A 1 120 ? 25.938 -12.551 5.028 1.00 37.56 120 THR A CA 1
ATOM 935 C C . THR A 1 120 ? 26.227 -13.105 3.647 1.00 37.56 120 THR A C 1
ATOM 937 O O . THR A 1 120 ? 25.795 -14.206 3.311 1.00 37.56 120 THR A O 1
ATOM 940 N N . THR A 1 121 ? 26.956 -12.319 2.865 1.00 53.28 121 THR A N 1
ATOM 941 C CA . THR A 1 121 ? 27.652 -12.698 1.638 1.00 53.28 121 THR A CA 1
ATOM 942 C C . THR A 1 121 ? 28.275 -14.087 1.769 1.00 53.28 121 THR A C 1
ATOM 944 O O . THR A 1 121 ? 29.384 -14.227 2.273 1.00 53.28 121 THR A O 1
ATOM 947 N N . ASN A 1 122 ? 27.559 -15.114 1.327 1.00 41.19 122 ASN A N 1
ATOM 948 C CA . ASN A 1 122 ? 28.078 -16.461 1.207 1.00 41.19 122 ASN A CA 1
ATOM 949 C C . ASN A 1 122 ? 27.689 -16.968 -0.173 1.00 41.19 122 ASN A C 1
ATOM 951 O O . ASN A 1 122 ? 26.523 -17.221 -0.469 1.00 41.19 122 ASN A O 1
ATOM 955 N N . SER A 1 123 ? 28.722 -17.106 -0.999 1.00 52.66 123 SER A N 1
ATOM 956 C CA . SER A 1 123 ? 28.805 -18.059 -2.094 1.00 52.66 123 SER A CA 1
ATOM 957 C C . SER A 1 123 ? 28.379 -19.438 -1.581 1.00 52.66 123 SER A C 1
ATOM 959 O O . SER A 1 123 ? 29.204 -20.243 -1.152 1.00 52.66 123 SER A O 1
ATOM 961 N N . VAL A 1 124 ? 27.077 -19.698 -1.590 1.00 43.97 124 VAL A N 1
ATOM 962 C CA . VAL A 1 124 ? 26.525 -21.034 -1.442 1.00 43.97 124 VAL A CA 1
ATOM 963 C C . VAL A 1 124 ? 26.162 -21.478 -2.846 1.00 43.97 124 VAL A C 1
ATOM 965 O O . VAL A 1 124 ? 25.052 -21.290 -3.334 1.00 43.97 124 VAL A O 1
ATOM 968 N N . SER A 1 125 ? 27.154 -22.058 -3.509 1.00 54.56 125 SER A N 1
ATOM 969 C CA . SER A 1 125 ? 26.937 -23.093 -4.502 1.00 54.56 125 SER A CA 1
ATOM 970 C C . SER A 1 125 ? 26.201 -24.248 -3.825 1.00 54.56 125 SER A C 1
ATOM 972 O O . SER A 1 125 ? 26.791 -25.219 -3.363 1.00 54.56 125 SER A O 1
ATOM 974 N N . THR A 1 126 ? 24.884 -24.145 -3.737 1.00 39.50 126 THR A N 1
ATOM 975 C CA . THR A 1 126 ? 24.037 -25.314 -3.584 1.00 39.50 126 THR A CA 1
ATOM 976 C C . THR A 1 126 ? 23.005 -25.246 -4.678 1.00 39.50 126 THR A C 1
ATOM 978 O O . THR A 1 126 ? 22.381 -24.222 -4.941 1.00 39.50 126 THR A O 1
ATOM 981 N N . THR A 1 127 ? 22.869 -26.374 -5.345 1.00 47.12 127 THR A N 1
ATOM 982 C CA . THR A 1 127 ? 21.692 -26.835 -6.058 1.00 47.12 127 THR A CA 1
ATOM 983 C C . THR A 1 127 ? 20.464 -26.737 -5.146 1.00 47.12 127 THR A C 1
ATOM 985 O O . THR A 1 127 ? 19.904 -27.744 -4.714 1.00 47.12 127 THR A O 1
ATOM 988 N N . ALA A 1 128 ? 20.056 -25.517 -4.794 1.00 56.22 128 ALA A N 1
ATOM 989 C CA . ALA A 1 128 ? 18.774 -25.248 -4.186 1.00 56.22 128 ALA A CA 1
ATOM 990 C C . ALA A 1 128 ? 17.763 -25.769 -5.198 1.00 56.22 128 ALA A C 1
ATOM 992 O O . ALA A 1 128 ? 17.609 -25.202 -6.279 1.00 56.22 128 ALA A O 1
ATOM 993 N N . LYS A 1 129 ? 17.174 -26.931 -4.895 1.00 60.34 129 LYS A N 1
ATOM 994 C CA . LYS A 1 129 ? 16.072 -27.481 -5.675 1.00 60.34 129 LYS A CA 1
ATOM 995 C C . LYS A 1 129 ? 15.083 -26.340 -5.841 1.00 60.34 129 LYS A C 1
ATOM 997 O O . LYS A 1 129 ? 14.561 -25.843 -4.841 1.00 60.34 129 LYS A O 1
ATOM 1002 N N . LEU A 1 130 ? 14.915 -25.899 -7.086 1.00 72.00 130 LEU A N 1
ATOM 1003 C CA . LEU A 1 130 ? 13.914 -24.910 -7.440 1.00 72.00 130 LEU A CA 1
ATOM 1004 C C . LEU A 1 130 ? 12.598 -25.454 -6.901 1.00 72.00 130 LEU A C 1
ATOM 1006 O O . LEU A 1 130 ? 12.113 -26.489 -7.349 1.00 72.00 130 LEU A O 1
ATOM 1010 N N . SER A 1 131 ? 12.090 -24.802 -5.865 1.00 84.12 131 SER A N 1
ATOM 1011 C CA . SER A 1 131 ? 10.898 -25.215 -5.125 1.00 84.12 131 SER A CA 1
ATOM 1012 C C . SER A 1 131 ? 9.651 -24.644 -5.797 1.00 84.12 131 SER A C 1
ATOM 1014 O O . SER A 1 131 ? 8.650 -24.379 -5.144 1.00 84.12 131 SER A O 1
ATOM 1016 N N . LEU A 1 132 ? 9.730 -24.428 -7.113 1.00 85.44 132 LEU A N 1
ATOM 1017 C CA . LEU A 1 132 ? 8.674 -23.840 -7.923 1.00 85.44 132 LEU A CA 1
ATOM 1018 C C . LEU A 1 132 ? 7.405 -24.687 -7.788 1.00 85.44 132 LEU A C 1
ATOM 1020 O O . LEU A 1 132 ? 7.437 -25.893 -8.028 1.00 85.44 132 LEU A O 1
ATOM 1024 N N . GLY A 1 133 ? 6.316 -24.052 -7.359 1.00 85.12 133 GLY A N 1
ATOM 1025 C CA . GLY A 1 133 ? 5.026 -24.702 -7.111 1.00 85.12 133 GLY A CA 1
ATOM 1026 C C . GLY A 1 133 ? 4.891 -25.403 -5.751 1.00 85.12 133 GLY A C 1
ATOM 1027 O O . GLY A 1 133 ? 3.782 -25.754 -5.358 1.00 85.12 133 GLY A O 1
ATOM 1028 N N . ASP A 1 134 ? 5.970 -25.569 -4.978 1.00 88.44 134 ASP A N 1
ATOM 1029 C CA . ASP A 1 134 ? 5.896 -26.137 -3.627 1.00 88.44 134 ASP A CA 1
ATOM 1030 C C . ASP A 1 134 ? 5.624 -25.044 -2.585 1.00 88.44 134 ASP A C 1
ATOM 1032 O O . ASP A 1 134 ? 6.539 -24.415 -2.046 1.00 88.44 134 ASP A O 1
ATOM 1036 N N . ILE A 1 135 ? 4.345 -24.835 -2.269 1.00 87.94 135 ILE A N 1
ATOM 1037 C CA . ILE A 1 135 ? 3.875 -23.843 -1.286 1.00 87.94 135 ILE A CA 1
ATOM 1038 C C . ILE A 1 135 ? 4.465 -24.099 0.113 1.00 87.94 135 ILE A C 1
ATOM 1040 O O . ILE A 1 135 ? 4.714 -23.149 0.857 1.00 87.94 135 ILE A O 1
ATOM 1044 N N . SER A 1 136 ? 4.768 -25.355 0.466 1.00 87.44 136 SER A N 1
ATOM 1045 C CA . SER A 1 136 ? 5.298 -25.708 1.791 1.00 87.44 136 SER A CA 1
ATOM 1046 C C . SER A 1 136 ? 6.741 -25.241 2.015 1.00 87.44 136 SER A C 1
ATOM 1048 O O . SER A 1 136 ? 7.162 -25.031 3.152 1.00 87.44 136 SER A O 1
ATOM 1050 N N . SER A 1 137 ? 7.482 -25.003 0.932 1.00 87.75 137 SER A N 1
ATOM 1051 C CA . SER A 1 137 ? 8.876 -24.553 0.971 1.00 87.75 137 SER A CA 1
ATOM 1052 C C . SER A 1 137 ? 9.052 -23.072 1.336 1.00 87.75 137 SER A C 1
ATOM 1054 O O . SER A 1 137 ? 10.168 -22.638 1.631 1.00 87.75 137 SER A O 1
ATOM 1056 N N . GLY A 1 138 ? 7.987 -22.264 1.241 1.00 87.75 138 GLY A N 1
ATOM 1057 C CA . GLY A 1 138 ? 8.067 -20.799 1.310 1.00 87.75 138 GLY A CA 1
ATOM 1058 C C . GLY A 1 138 ? 8.779 -20.142 0.114 1.00 87.75 138 GLY A C 1
ATOM 1059 O O . GLY A 1 138 ? 8.993 -18.932 0.126 1.00 87.75 138 GLY A O 1
ATOM 1060 N N . ARG A 1 139 ? 9.144 -20.917 -0.919 1.00 89.00 139 ARG A N 1
ATOM 1061 C CA . ARG A 1 139 ? 9.840 -20.478 -2.144 1.00 89.00 139 ARG A CA 1
ATOM 1062 C C . ARG A 1 139 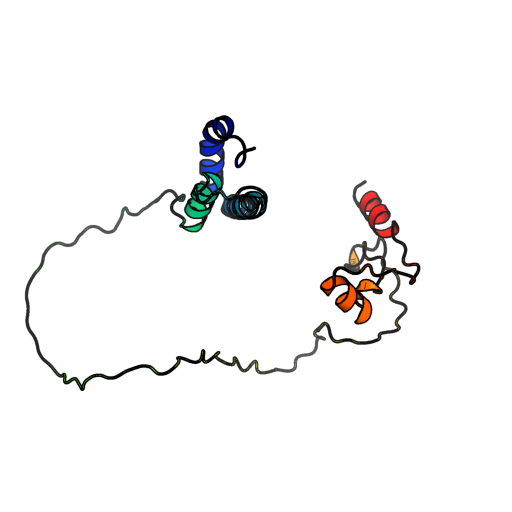? 9.121 -20.901 -3.430 1.00 89.00 139 ARG A C 1
ATOM 1064 O O . ARG A 1 139 ? 9.722 -20.920 -4.500 1.00 89.00 139 ARG A O 1
ATOM 1071 N N . ALA A 1 140 ? 7.820 -21.178 -3.340 1.00 91.12 140 ALA A N 1
ATOM 1072 C CA . ALA A 1 140 ? 6.977 -21.611 -4.460 1.00 91.12 140 ALA A CA 1
ATOM 1073 C C . ALA A 1 140 ? 7.052 -20.717 -5.708 1.00 91.12 140 ALA A C 1
ATOM 1075 O O . ALA A 1 140 ? 6.842 -21.191 -6.822 1.00 91.12 140 ALA A O 1
ATOM 1076 N N . PHE A 1 141 ? 7.363 -19.433 -5.517 1.00 92.25 141 PHE A N 1
ATOM 1077 C CA . PHE A 1 141 ? 7.401 -18.412 -6.564 1.00 92.25 141 PHE A CA 1
ATOM 1078 C C . PHE A 1 141 ? 8.789 -17.759 -6.690 1.00 92.25 141 PHE A C 1
ATOM 1080 O O . PHE A 1 141 ? 8.914 -16.632 -7.160 1.00 92.25 141 PHE A O 1
ATOM 1087 N N . ASP A 1 142 ? 9.844 -18.438 -6.242 1.00 90.69 142 ASP A N 1
ATOM 1088 C CA . ASP A 1 142 ? 11.225 -17.968 -6.365 1.00 90.69 142 ASP A CA 1
ATOM 1089 C C . ASP A 1 142 ? 11.889 -18.630 -7.587 1.00 90.69 142 ASP A C 1
ATOM 1091 O O . ASP A 1 142 ? 11.964 -19.857 -7.674 1.00 90.69 142 ASP A O 1
ATOM 1095 N N . ASN A 1 143 ? 12.375 -17.835 -8.551 1.00 89.81 143 ASN A N 1
ATOM 1096 C CA . ASN A 1 143 ? 13.100 -18.367 -9.716 1.00 89.81 143 ASN A CA 1
ATOM 1097 C C . ASN A 1 143 ? 14.585 -18.649 -9.439 1.00 89.81 143 ASN A C 1
ATOM 1099 O O . ASN A 1 143 ? 15.272 -19.166 -10.322 1.00 89.81 143 ASN A O 1
ATOM 1103 N N . GLY A 1 144 ? 15.094 -18.293 -8.256 1.00 88.81 144 GLY A N 1
ATOM 1104 C CA . GLY A 1 144 ? 16.481 -18.516 -7.857 1.00 88.81 144 GLY A CA 1
ATOM 1105 C C . GLY A 1 144 ? 17.504 -17.598 -8.538 1.00 88.81 144 GLY A C 1
ATOM 1106 O O . GLY A 1 144 ? 18.701 -17.883 -8.497 1.00 88.81 144 GLY A O 1
ATOM 1107 N N . CYS A 1 145 ? 17.082 -16.509 -9.186 1.00 90.56 145 CYS A N 1
ATOM 1108 C CA . CYS A 1 145 ? 17.994 -15.552 -9.809 1.00 90.56 145 CYS A CA 1
ATOM 1109 C C . CYS A 1 145 ? 18.679 -14.656 -8.769 1.00 90.56 145 CYS A C 1
ATOM 1111 O O . CYS A 1 145 ? 18.033 -13.800 -8.179 1.00 90.56 145 CYS A O 1
ATOM 1113 N N . THR A 1 146 ? 20.008 -14.737 -8.667 1.00 90.44 146 THR A N 1
ATOM 1114 C CA . THR A 1 146 ? 20.818 -13.886 -7.767 1.00 90.44 146 THR A CA 1
ATOM 1115 C C . THR A 1 146 ? 21.716 -12.879 -8.497 1.00 90.44 146 THR A C 1
ATOM 1117 O O . THR A 1 146 ? 22.525 -12.192 -7.877 1.00 90.44 146 THR A O 1
ATOM 1120 N N . CYS A 1 147 ? 21.600 -12.741 -9.827 1.00 90.19 147 CYS A N 1
ATOM 1121 C CA . CYS A 1 147 ? 22.455 -11.835 -10.615 1.00 90.19 147 CYS A CA 1
ATOM 1122 C C . CYS A 1 147 ? 22.408 -10.374 -10.135 1.00 90.19 147 CYS A C 1
ATOM 1124 O O . CYS A 1 147 ? 23.416 -9.667 -10.207 1.00 90.19 147 CYS A O 1
ATOM 1126 N N . PHE A 1 148 ? 21.252 -9.930 -9.645 1.00 91.44 148 PHE A N 1
ATOM 1127 C CA . PHE A 1 148 ? 21.044 -8.566 -9.160 1.00 91.44 148 PHE A CA 1
ATOM 1128 C C . PHE A 1 148 ? 21.580 -8.355 -7.738 1.00 91.44 148 PHE A C 1
ATOM 1130 O O . PHE A 1 148 ? 21.964 -7.238 -7.407 1.00 91.44 148 PHE A O 1
ATOM 1137 N N . ASP A 1 149 ? 21.718 -9.430 -6.959 1.00 90.38 149 ASP A N 1
ATOM 1138 C CA . ASP A 1 149 ? 22.272 -9.405 -5.599 1.00 90.38 149 ASP A CA 1
ATOM 1139 C C . ASP A 1 149 ? 23.805 -9.416 -5.585 1.00 90.38 149 ASP A C 1
ATOM 1141 O O . ASP A 1 149 ? 24.439 -9.237 -4.544 1.00 90.38 149 ASP A O 1
ATOM 1145 N N . SER A 1 150 ? 24.430 -9.640 -6.744 1.00 91.12 150 SER A N 1
ATOM 1146 C CA . SER A 1 150 ? 25.880 -9.535 -6.872 1.00 91.12 150 SER A CA 1
ATOM 1147 C C . SER A 1 150 ? 26.350 -8.127 -6.498 1.00 91.12 150 SER A C 1
ATOM 1149 O O . SER A 1 150 ? 25.663 -7.141 -6.765 1.00 91.12 150 SER A O 1
ATOM 1151 N N . CYS A 1 151 ? 27.562 -7.998 -5.946 1.00 93.56 151 CYS A N 1
ATOM 1152 C CA . CYS A 1 151 ? 28.130 -6.684 -5.618 1.00 93.56 151 CYS A CA 1
ATOM 1153 C C . CYS A 1 151 ? 28.084 -5.726 -6.821 1.00 93.56 151 CYS A C 1
ATOM 1155 O O . CYS A 1 151 ? 27.796 -4.541 -6.671 1.00 93.56 151 CYS A O 1
ATOM 1157 N N . GLN A 1 152 ? 28.320 -6.253 -8.027 1.00 92.25 152 GLN A N 1
ATOM 1158 C CA . GLN A 1 152 ? 28.218 -5.486 -9.265 1.00 92.25 152 GLN A CA 1
ATOM 1159 C C . GLN A 1 152 ? 26.773 -5.086 -9.583 1.00 92.25 152 GLN A C 1
ATOM 1161 O O . GLN A 1 152 ? 26.541 -3.951 -9.998 1.00 92.25 152 GLN A O 1
ATOM 1166 N N . GLY A 1 153 ? 25.816 -5.994 -9.380 1.00 94.25 153 GLY A N 1
ATOM 1167 C CA . GLY A 1 153 ? 24.388 -5.741 -9.545 1.00 94.25 153 GLY A CA 1
ATOM 1168 C C . GLY A 1 153 ? 23.897 -4.604 -8.653 1.00 94.25 153 GLY A C 1
ATOM 1169 O O . GLY A 1 153 ? 23.306 -3.650 -9.157 1.00 94.25 153 GLY A O 1
ATOM 1170 N N . VAL A 1 154 ? 24.258 -4.648 -7.369 1.00 95.12 154 VAL A N 1
ATOM 1171 C CA . VAL A 1 154 ? 23.922 -3.617 -6.375 1.00 95.12 154 VAL A CA 1
ATOM 1172 C C . VAL A 1 154 ? 24.563 -2.271 -6.724 1.00 95.12 154 VAL A C 1
ATOM 1174 O O . VAL A 1 154 ? 23.904 -1.235 -6.700 1.00 95.12 154 VAL A O 1
ATOM 1177 N N . VAL A 1 155 ? 25.848 -2.257 -7.097 1.00 95.81 155 VAL A N 1
ATOM 1178 C CA . VAL A 1 155 ? 26.538 -1.016 -7.494 1.00 95.81 155 VAL A CA 1
ATOM 1179 C C . VAL A 1 155 ? 25.938 -0.419 -8.765 1.00 95.81 155 VAL A C 1
ATOM 1181 O O . VAL A 1 155 ? 25.862 0.803 -8.892 1.00 95.81 155 VAL A O 1
ATOM 1184 N N . ASN A 1 156 ? 25.529 -1.249 -9.721 1.00 95.81 156 ASN A N 1
ATOM 1185 C CA . ASN A 1 156 ? 24.870 -0.783 -10.933 1.00 95.81 156 ASN A CA 1
ATOM 1186 C C . ASN A 1 156 ? 23.516 -0.142 -10.614 1.00 95.81 156 ASN A C 1
ATOM 1188 O O . ASN A 1 156 ? 23.277 0.967 -11.085 1.00 95.81 156 ASN A O 1
ATOM 1192 N N . ASP A 1 157 ? 22.702 -0.768 -9.764 1.00 94.44 157 ASP A N 1
ATOM 1193 C CA . ASP A 1 157 ? 21.401 -0.240 -9.337 1.00 94.44 157 ASP A CA 1
ATOM 1194 C C . ASP A 1 157 ? 21.534 1.132 -8.655 1.00 94.44 157 ASP A C 1
ATOM 1196 O O . ASP A 1 157 ? 20.934 2.115 -9.093 1.00 94.44 157 ASP A O 1
ATOM 1200 N N . LEU A 1 158 ? 22.461 1.259 -7.696 1.00 96.12 158 LEU A N 1
ATOM 1201 C CA . LEU A 1 158 ? 22.763 2.532 -7.024 1.00 96.12 158 LEU A CA 1
ATOM 1202 C C . LEU A 1 158 ? 23.232 3.635 -7.984 1.00 96.12 158 LEU A C 1
ATOM 1204 O O . LEU A 1 158 ? 23.079 4.823 -7.704 1.00 96.12 158 LEU A O 1
ATOM 1208 N N . ARG A 1 159 ? 23.837 3.256 -9.112 1.00 95.56 159 ARG A N 1
ATOM 1209 C CA . ARG A 1 159 ? 24.319 4.182 -10.146 1.00 95.56 159 ARG A CA 1
ATOM 1210 C C . ARG A 1 159 ? 23.301 4.407 -11.266 1.00 95.56 159 ARG A C 1
ATOM 1212 O O . ARG A 1 159 ? 23.646 5.084 -12.234 1.00 95.56 159 ARG A O 1
ATOM 1219 N N . GLY A 1 160 ? 22.104 3.821 -11.181 1.00 95.19 160 GLY A N 1
ATOM 1220 C CA . GLY A 1 160 ? 21.098 3.849 -12.246 1.00 95.19 160 GLY A CA 1
ATOM 1221 C C . GLY A 1 160 ? 21.554 3.155 -13.535 1.00 95.19 160 GLY A C 1
ATOM 1222 O O . GLY A 1 160 ? 21.078 3.473 -14.623 1.00 95.19 160 GLY A O 1
ATOM 1223 N N . LYS A 1 161 ? 22.525 2.243 -13.442 1.00 94.81 161 LYS A N 1
ATOM 1224 C CA . LYS A 1 161 ? 23.030 1.451 -14.564 1.00 94.81 161 LYS A CA 1
ATOM 1225 C C . LYS A 1 161 ? 22.288 0.125 -14.633 1.00 94.81 161 LYS A C 1
ATOM 1227 O O . LYS A 1 161 ? 22.025 -0.516 -13.623 1.00 94.81 161 LYS A O 1
ATOM 1232 N N . ARG A 1 162 ? 22.005 -0.324 -15.853 1.00 93.69 162 ARG A N 1
ATOM 1233 C CA . ARG A 1 162 ? 21.351 -1.612 -16.081 1.00 93.69 162 ARG A CA 1
ATOM 1234 C C . ARG A 1 162 ? 22.295 -2.765 -15.733 1.00 93.69 162 ARG A C 1
ATOM 1236 O O . ARG A 1 162 ? 23.410 -2.826 -16.244 1.00 93.69 162 ARG A O 1
ATOM 1243 N N . THR A 1 163 ? 21.803 -3.707 -14.934 1.00 93.19 163 THR A N 1
ATOM 1244 C CA . THR A 1 163 ? 22.427 -5.022 -14.747 1.00 93.19 163 THR A CA 1
ATOM 1245 C C . THR A 1 163 ? 21.776 -6.017 -15.694 1.00 93.19 163 THR A C 1
ATOM 1247 O O . THR A 1 163 ? 20.554 -6.175 -15.706 1.00 93.19 163 THR A O 1
ATOM 1250 N N . GLU A 1 164 ? 22.587 -6.674 -16.514 1.00 92.75 164 GLU A N 1
ATOM 1251 C CA . GLU A 1 164 ? 22.133 -7.764 -17.369 1.00 92.75 164 GLU A CA 1
ATOM 1252 C C . GLU A 1 164 ? 22.236 -9.085 -16.607 1.00 92.75 164 GLU A C 1
ATOM 1254 O O . GLU A 1 164 ? 23.258 -9.388 -15.994 1.00 92.75 164 GLU A O 1
ATOM 1259 N N . CYS A 1 165 ? 21.152 -9.859 -16.604 1.00 90.31 165 CYS A N 1
ATOM 1260 C CA . CYS A 1 165 ? 21.121 -11.155 -15.938 1.00 90.31 165 CYS A CA 1
ATOM 1261 C C . CYS A 1 165 ? 21.360 -12.267 -16.964 1.00 90.31 165 CYS A C 1
ATOM 1263 O O . CYS A 1 165 ? 20.636 -12.363 -17.955 1.00 90.31 165 CYS A O 1
ATOM 1265 N N . THR A 1 166 ? 22.363 -13.100 -16.683 1.00 89.94 166 THR A N 1
ATOM 1266 C CA . THR A 1 166 ? 22.887 -14.160 -17.559 1.00 89.94 166 THR A CA 1
ATOM 1267 C C . THR A 1 166 ? 22.792 -15.557 -16.933 1.00 89.94 166 THR A C 1
ATOM 1269 O O . THR A 1 166 ? 23.268 -16.526 -17.516 1.00 89.94 166 THR A O 1
ATOM 1272 N N . CYS A 1 167 ? 22.159 -15.700 -15.760 1.00 89.12 167 CYS A N 1
ATOM 1273 C CA . CYS A 1 167 ? 22.053 -16.984 -15.053 1.00 89.12 167 CYS A CA 1
ATOM 1274 C C . CYS A 1 167 ? 20.998 -17.944 -15.623 1.00 89.12 167 CYS A C 1
ATOM 1276 O O . CYS A 1 167 ? 20.829 -19.034 -15.084 1.00 89.12 167 CYS A O 1
ATOM 1278 N N . ASN A 1 168 ? 20.273 -17.548 -16.675 1.00 88.00 168 ASN A N 1
ATOM 1279 C CA . ASN A 1 168 ? 19.204 -18.336 -17.301 1.00 88.00 168 ASN A CA 1
ATOM 1280 C C . ASN A 1 168 ? 18.104 -18.815 -16.332 1.00 88.00 168 ASN A C 1
ATOM 1282 O O . ASN A 1 168 ? 17.385 -19.766 -16.637 1.00 88.00 168 ASN A O 1
ATOM 1286 N N . ALA A 1 169 ? 17.939 -18.149 -15.184 1.00 89.81 169 ALA A N 1
ATOM 1287 C CA . ALA A 1 169 ? 16.843 -18.432 -14.268 1.00 89.81 169 ALA A CA 1
ATOM 1288 C C . ALA A 1 169 ? 15.485 -18.259 -14.980 1.00 89.81 169 ALA A C 1
ATOM 1290 O O . ALA A 1 169 ? 15.315 -17.325 -15.778 1.00 89.81 169 ALA A O 1
ATOM 1291 N N . PRO A 1 170 ? 14.502 -19.133 -14.710 1.00 87.00 170 PRO A N 1
ATOM 1292 C CA . PRO A 1 170 ? 13.243 -19.151 -15.440 1.00 87.00 170 PRO A CA 1
ATOM 1293 C C . PRO A 1 170 ? 12.377 -17.940 -15.063 1.00 87.00 170 PRO A C 1
ATOM 1295 O O . PRO A 1 170 ? 11.729 -17.914 -14.020 1.00 87.00 170 PRO A O 1
ATOM 1298 N N . ARG A 1 171 ? 12.363 -16.913 -15.923 1.00 88.19 171 ARG A N 1
ATOM 1299 C CA . ARG A 1 171 ? 11.735 -15.609 -15.628 1.00 88.19 171 ARG A CA 1
ATOM 1300 C C . ARG A 1 171 ? 10.217 -15.673 -15.453 1.00 88.19 171 ARG A C 1
ATOM 1302 O O . ARG A 1 171 ? 9.708 -15.003 -14.570 1.00 88.19 171 ARG A O 1
ATOM 1309 N N . LEU A 1 172 ? 9.537 -16.496 -16.252 1.00 90.44 172 LEU A N 1
ATOM 1310 C CA . LEU A 1 172 ? 8.072 -16.619 -16.240 1.00 90.44 172 LEU A CA 1
ATOM 1311 C C . LEU A 1 172 ? 7.566 -17.761 -15.343 1.00 90.44 172 LEU A C 1
ATOM 1313 O O . LEU A 1 172 ? 6.371 -17.856 -15.085 1.00 90.44 172 LEU A O 1
ATOM 1317 N N . ALA A 1 173 ? 8.441 -18.658 -14.873 1.00 89.12 173 ALA A N 1
ATOM 1318 C CA . ALA A 1 173 ? 7.994 -19.826 -14.111 1.00 89.12 173 ALA A CA 1
ATOM 1319 C C . ALA A 1 173 ? 7.304 -19.463 -12.782 1.00 89.12 173 ALA A C 1
ATOM 1321 O O . ALA A 1 173 ? 6.251 -20.039 -12.519 1.00 89.12 173 ALA A O 1
ATOM 1322 N N . PRO A 1 174 ? 7.791 -18.490 -11.983 1.00 91.44 174 PRO A N 1
ATOM 1323 C CA . PRO A 1 174 ? 7.063 -18.024 -10.803 1.00 91.44 174 PRO A CA 1
ATOM 1324 C C . PRO A 1 174 ? 5.640 -17.546 -11.086 1.00 91.4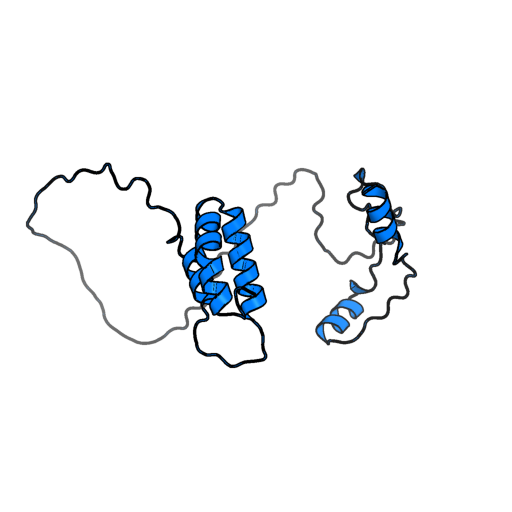4 174 PRO A C 1
ATOM 1326 O O . PRO A 1 174 ? 4.721 -17.869 -10.342 1.00 91.44 174 PRO A O 1
ATOM 1329 N N . GLU A 1 175 ? 5.457 -16.786 -12.166 1.00 93.12 175 GLU A N 1
ATOM 1330 C CA . GLU A 1 175 ? 4.162 -16.223 -12.558 1.00 93.12 175 GLU A CA 1
ATOM 1331 C C . GLU A 1 175 ? 3.195 -17.337 -12.971 1.00 93.12 175 GLU A C 1
ATOM 1333 O O . GLU A 1 175 ? 2.026 -17.323 -12.593 1.00 93.12 175 GLU A O 1
ATOM 1338 N N . LEU A 1 176 ? 3.694 -18.347 -13.691 1.00 93.25 176 LEU A N 1
ATOM 1339 C CA . LEU A 1 176 ? 2.909 -19.521 -14.070 1.00 93.25 176 LEU A CA 1
ATOM 1340 C C . LEU A 1 176 ? 2.503 -20.364 -12.855 1.00 93.25 176 LEU A C 1
ATOM 1342 O O . LEU A 1 176 ? 1.353 -20.789 -12.781 1.00 93.25 176 LEU A O 1
ATOM 1346 N N . GLU A 1 177 ? 3.405 -20.593 -11.897 1.00 93.00 177 GLU A N 1
ATOM 1347 C CA . GLU A 1 177 ? 3.075 -21.308 -10.655 1.00 93.00 177 GLU A CA 1
ATOM 1348 C C . GLU A 1 177 ? 2.082 -20.523 -9.789 1.00 93.00 177 GLU A C 1
ATOM 1350 O O . GLU A 1 177 ? 1.187 -21.112 -9.178 1.00 93.00 177 GLU A O 1
ATOM 1355 N N . LEU A 1 178 ? 2.176 -19.189 -9.784 1.00 92.69 178 LEU A N 1
ATOM 1356 C CA . LEU A 1 178 ? 1.200 -18.329 -9.120 1.00 92.69 178 LEU A CA 1
ATOM 1357 C C . LEU A 1 178 ? -0.186 -18.493 -9.747 1.00 92.69 178 LEU A C 1
ATOM 1359 O O . LEU A 1 178 ? -1.147 -18.734 -9.025 1.00 92.69 178 LEU A O 1
ATOM 1363 N N . ILE A 1 179 ? -0.291 -18.423 -11.078 1.00 94.69 179 ILE A N 1
ATOM 1364 C CA . ILE A 1 179 ? -1.565 -18.603 -11.791 1.00 94.69 179 ILE A CA 1
ATOM 1365 C C . ILE A 1 179 ? -2.151 -19.993 -11.518 1.00 94.69 179 ILE A C 1
ATOM 1367 O O . ILE A 1 179 ? -3.342 -20.105 -11.244 1.00 94.69 179 ILE A O 1
ATOM 1371 N N . LYS A 1 180 ? -1.325 -21.048 -11.540 1.00 90.88 180 LYS A N 1
ATOM 1372 C CA . LYS A 1 180 ? -1.768 -22.414 -11.214 1.00 90.88 180 LYS A CA 1
ATOM 1373 C C . LYS A 1 180 ? -2.323 -22.535 -9.799 1.00 90.88 180 LYS A C 1
ATOM 1375 O O . LYS A 1 180 ? -3.260 -23.289 -9.597 1.00 90.88 180 LYS A O 1
ATOM 1380 N N . SER A 1 181 ? -1.757 -21.805 -8.841 1.00 88.19 181 SER A N 1
ATOM 1381 C CA . SER A 1 181 ? -2.192 -21.845 -7.439 1.00 88.19 181 SER A CA 1
ATOM 1382 C C . SER A 1 181 ? -3.508 -21.094 -7.184 1.00 88.19 181 SER A C 1
ATOM 1384 O O . SER A 1 181 ? -4.044 -21.175 -6.082 1.00 88.19 181 SER A O 1
ATOM 1386 N N . LEU A 1 182 ? -3.999 -20.323 -8.163 1.00 87.94 182 LEU A N 1
ATOM 1387 C CA . LEU A 1 182 ? -5.218 -19.511 -8.062 1.00 87.94 182 LEU A CA 1
ATOM 1388 C C . LEU A 1 182 ? -6.455 -20.160 -8.707 1.00 87.94 182 LEU A C 1
ATOM 1390 O O . LEU A 1 182 ? -7.557 -19.651 -8.501 1.00 87.94 182 LEU A O 1
ATOM 1394 N N . ASN A 1 183 ? -6.277 -21.236 -9.478 1.00 73.94 183 ASN A N 1
ATOM 1395 C CA . ASN A 1 183 ? -7.349 -22.027 -10.099 1.00 73.94 183 ASN A CA 1
ATOM 1396 C C . ASN A 1 183 ? -7.639 -23.297 -9.294 1.00 73.94 183 ASN A C 1
ATOM 1398 O O . ASN A 1 183 ? -8.787 -23.783 -9.399 1.00 73.94 183 ASN A O 1
#

Foldseek 3Di:
DLQPDPVVVVVCVVVLLVVLQVDVVSLVVLLVVLVVVVPPPPDPPPDCTVSNVSSVCSVVVVSHDPPDPDDDDDDDDDDDDDDDDDDDDDDDDDDDDPDDPDDDDPDDDDDDDDDDDDPDDDPPPDPPPQCCLVVVVVRVLPLPFCQCVPPVNVVCVVVVHDGDGDPPRDPCSSVVSVVVVVD

Sequence (183 aa):
MYIQMHDVAEVIHPYLVHRCRQSPDFSLKCSWLLDAYSSDAALPSKKKSHGTKLRNLILSDELRPRESEGTRKKSKEGPVSVATSLTPQLTCTSPVKKTHQRSRSDASFLQGGQKPVTPTTNSVSTTAKLSLGDISSGRAFDNGCTCFDSCQGVVNDLRGKRTECTCNAPRLAPELELIKSLN

InterPro domains:
  IPR049160 PI4KB/PIK1, accessory domain [PF21245] (1-35)

pLDDT: mean 73.04, std 22.34, range [29.64, 96.94]